Protein AF-A0A2N3AP38-F1 (afdb_monomer_lite)

Secondary structure (DSSP, 8-state):
--HHHHHTT-HHHHHHHHHHHHHHHHGGGSTTHHHHHHHHHHHHHHHHHHHHHHHHHHHHH-

Radius of gyration: 13.68 Å; chains: 1; bounding box: 33×18×36 Å

Sequence (62 aa):
MGLGQIYNGQIVKGVVFIILYGISVALMWVVIGFITTPILWIWGMVDANNSAKKINENMATE

pLDDT: mean 94.4, std 4.08, range [69.5, 97.19]

Structure (mmCIF, N/CA/C/O backbone):
data_AF-A0A2N3AP38-F1
#
_entry.id   AF-A0A2N3AP38-F1
#
loop_
_atom_site.group_PDB
_atom_site.id
_atom_site.type_symbol
_atom_site.label_atom_id
_atom_site.label_alt_id
_atom_site.label_comp_id
_atom_site.label_asym_id
_atom_site.label_entity_id
_atom_site.label_seq_id
_atom_site.pdbx_PDB_ins_code
_atom_site.Cartn_x
_atom_site.Cartn_y
_atom_site.Cartn_z
_atom_site.occupancy
_atom_site.B_iso_or_equiv
_atom_site.auth_seq_id
_atom_site.auth_comp_id
_atom_site.auth_asym_id
_atom_site.auth_atom_id
_atom_site.pdbx_PDB_model_num
ATOM 1 N N . MET A 1 1 ? 3.902 -4.678 3.465 1.00 80.00 1 MET A N 1
ATOM 2 C CA . MET A 1 1 ? 2.775 -3.718 3.391 1.00 80.00 1 MET A CA 1
ATOM 3 C C . MET A 1 1 ? 1.484 -4.412 3.765 1.00 80.00 1 MET A C 1
ATOM 5 O O . MET A 1 1 ? 1.440 -5.607 3.557 1.00 80.00 1 MET A O 1
ATOM 9 N N . 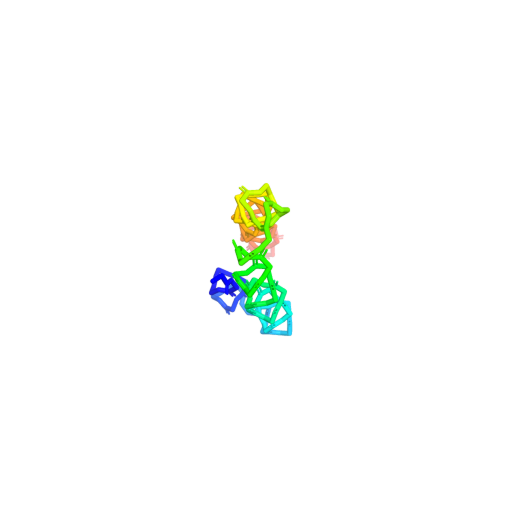GLY A 1 2 ? 0.487 -3.726 4.337 1.00 87.88 2 GLY A N 1
ATOM 10 C CA . GLY A 1 2 ? -0.824 -4.315 4.684 1.00 87.88 2 GLY A CA 1
ATOM 11 C C . GLY A 1 2 ? -1.017 -4.721 6.151 1.00 87.88 2 GLY A C 1
ATOM 12 O O . GLY A 1 2 ? -2.138 -4.983 6.575 1.00 87.88 2 GLY A O 1
ATOM 13 N N . LEU A 1 3 ? 0.052 -4.729 6.955 1.00 92.69 3 LEU A N 1
ATOM 14 C CA . LEU A 1 3 ? -0.027 -5.104 8.370 1.00 92.69 3 LEU A CA 1
ATOM 15 C C . LEU A 1 3 ? -0.861 -4.114 9.193 1.00 92.69 3 LEU A C 1
ATOM 17 O O . LEU A 1 3 ? -1.652 -4.548 10.016 1.00 92.69 3 LEU A O 1
ATOM 21 N N . GLY A 1 4 ? -0.738 -2.803 8.952 1.00 93.88 4 GLY A N 1
ATOM 22 C CA . GLY A 1 4 ? -1.519 -1.791 9.678 1.00 93.88 4 GLY A CA 1
ATOM 23 C C . GLY A 1 4 ? -3.028 -1.965 9.489 1.00 93.88 4 GLY A C 1
ATOM 24 O O . GLY A 1 4 ? -3.786 -1.920 10.451 1.00 93.88 4 GLY A O 1
ATOM 25 N N . GLN A 1 5 ? -3.462 -2.264 8.264 1.00 95.44 5 GLN A N 1
ATOM 26 C CA . GLN A 1 5 ? -4.849 -2.609 7.958 1.00 95.44 5 GLN A CA 1
ATOM 27 C C . GLN A 1 5 ? -5.287 -3.875 8.710 1.00 95.44 5 GLN A C 1
ATOM 29 O O . GLN A 1 5 ? -6.374 -3.890 9.277 1.00 95.44 5 GLN A O 1
ATOM 34 N N . ILE A 1 6 ? -4.437 -4.907 8.775 1.00 96.38 6 ILE A N 1
ATOM 35 C CA . ILE A 1 6 ? -4.713 -6.139 9.536 1.00 96.38 6 ILE A CA 1
ATOM 36 C C . ILE A 1 6 ? -4.857 -5.841 11.036 1.00 96.38 6 ILE A C 1
ATOM 38 O O . ILE A 1 6 ? -5.806 -6.323 11.649 1.00 96.38 6 ILE A O 1
ATOM 42 N N . TYR A 1 7 ? -3.981 -5.011 11.611 1.00 94.75 7 TYR A N 1
ATOM 43 C CA . TYR A 1 7 ? -4.063 -4.588 13.017 1.00 94.75 7 TYR A CA 1
ATOM 44 C C . TYR A 1 7 ? -5.339 -3.801 13.323 1.00 94.75 7 TYR A C 1
ATOM 46 O O . TYR A 1 7 ? -5.928 -3.977 14.383 1.00 94.75 7 TYR A O 1
ATOM 54 N N . ASN A 1 8 ? -5.813 -3.003 12.369 1.00 95.62 8 ASN A N 1
ATOM 55 C CA . ASN A 1 8 ? -7.090 -2.296 12.462 1.00 95.62 8 ASN A CA 1
ATOM 56 C C . ASN A 1 8 ? -8.316 -3.214 12.250 1.00 95.62 8 ASN A C 1
ATOM 58 O O . ASN A 1 8 ? -9.428 -2.716 12.087 1.00 95.62 8 ASN A O 1
ATOM 62 N N . GLY A 1 9 ? -8.139 -4.537 12.150 1.00 94.69 9 GLY A N 1
ATOM 63 C CA . GLY A 1 9 ? -9.214 -5.498 11.869 1.00 94.69 9 GLY A CA 1
ATOM 64 C C . GLY A 1 9 ? -9.654 -5.555 10.398 1.00 94.69 9 GLY A C 1
ATOM 65 O O . GLY A 1 9 ? -10.543 -6.324 10.037 1.00 94.69 9 GLY A O 1
ATOM 66 N N . GLN A 1 10 ? -9.021 -4.790 9.505 1.00 95.88 10 GLN A N 1
ATOM 67 C CA . GLN A 1 10 ? -9.331 -4.734 8.073 1.00 95.88 10 GLN A CA 1
ATOM 68 C C . GLN A 1 10 ? -8.541 -5.796 7.286 1.00 95.88 10 GLN A C 1
ATOM 70 O O . GLN A 1 10 ? -7.734 -5.479 6.408 1.00 95.88 10 GLN A O 1
ATOM 75 N N . ILE A 1 11 ? -8.791 -7.077 7.579 1.00 95.00 11 ILE A N 1
ATOM 76 C CA . ILE A 1 11 ? -8.025 -8.216 7.035 1.00 95.00 11 ILE A CA 1
ATOM 77 C C . ILE A 1 11 ? -8.005 -8.229 5.502 1.00 95.00 11 ILE A C 1
ATOM 79 O O . ILE A 1 11 ? -6.938 -8.310 4.896 1.00 95.00 11 ILE A O 1
ATOM 83 N N . VAL A 1 12 ? -9.173 -8.088 4.865 1.00 95.94 12 VAL A N 1
ATOM 84 C CA . VAL A 1 12 ? -9.294 -8.119 3.397 1.00 95.94 12 VAL A CA 1
ATOM 85 C C . VAL A 1 12 ? -8.472 -7.002 2.753 1.00 95.94 12 VAL A C 1
ATOM 87 O O . VAL A 1 12 ? -7.709 -7.257 1.823 1.00 95.94 12 VAL A O 1
ATOM 90 N N . LYS A 1 13 ? -8.560 -5.773 3.282 1.00 94.19 13 LYS A N 1
ATOM 91 C CA . LYS A 1 13 ? -7.742 -4.651 2.795 1.00 94.19 13 LYS A CA 1
ATOM 92 C C . LYS A 1 13 ? -6.253 -4.926 2.976 1.00 94.19 13 LYS A C 1
ATOM 94 O O . LYS A 1 13 ? -5.471 -4.665 2.067 1.00 94.19 13 LYS A O 1
ATOM 99 N N . GLY A 1 14 ? -5.866 -5.480 4.121 1.00 95.88 14 GLY A N 1
ATOM 100 C CA . GLY A 1 14 ? -4.484 -5.851 4.394 1.00 95.88 14 GLY A CA 1
ATOM 101 C C . GLY A 1 14 ? -3.916 -6.842 3.383 1.00 95.88 14 GLY A C 1
ATOM 102 O O . GLY A 1 14 ? -2.836 -6.610 2.842 1.00 95.88 14 GLY A O 1
ATOM 103 N N . VAL A 1 15 ? -4.669 -7.896 3.057 1.00 97.00 15 VAL A N 1
ATOM 104 C CA . VAL A 1 15 ? -4.278 -8.886 2.038 1.00 97.00 15 VAL A CA 1
ATOM 105 C C . VAL A 1 15 ? -4.144 -8.242 0.656 1.00 97.00 15 VAL A C 1
ATOM 107 O O . VAL A 1 15 ? -3.155 -8.483 -0.034 1.00 97.00 15 VAL A O 1
ATOM 110 N N . VAL A 1 16 ? -5.074 -7.363 0.270 1.00 96.25 16 VAL A N 1
ATOM 111 C CA . VAL A 1 16 ? -4.987 -6.617 -0.998 1.00 96.25 16 VAL A CA 1
ATOM 112 C C . VAL A 1 16 ? -3.710 -5.772 -1.060 1.00 96.25 16 VAL A C 1
ATOM 114 O O . VAL A 1 16 ? -3.000 -5.810 -2.064 1.00 96.25 16 VAL A O 1
ATOM 117 N N . PHE A 1 17 ? -3.357 -5.067 0.020 1.00 95.56 17 PHE A N 1
ATOM 118 C CA . PHE A 1 17 ? -2.113 -4.293 0.089 1.00 95.56 17 PHE A CA 1
ATOM 119 C C . PHE A 1 17 ? -0.854 -5.166 0.019 1.00 95.56 17 PHE A C 1
ATOM 121 O O . PHE A 1 17 ? 0.134 -4.748 -0.586 1.00 95.56 17 PHE A O 1
ATOM 128 N N . ILE A 1 18 ? -0.866 -6.370 0.604 1.00 95.88 18 ILE A N 1
ATOM 129 C CA . ILE A 1 18 ? 0.245 -7.330 0.488 1.00 95.88 18 ILE A CA 1
ATOM 130 C C . ILE A 1 18 ? 0.433 -7.743 -0.976 1.00 95.88 18 ILE A C 1
ATOM 132 O O . ILE A 1 18 ? 1.553 -7.686 -1.483 1.00 95.88 18 ILE A O 1
ATOM 136 N N . ILE A 1 19 ? -0.653 -8.110 -1.664 1.00 96.88 19 ILE A N 1
ATOM 137 C CA . ILE A 1 19 ? -0.614 -8.556 -3.064 1.00 96.88 19 ILE A CA 1
ATOM 138 C 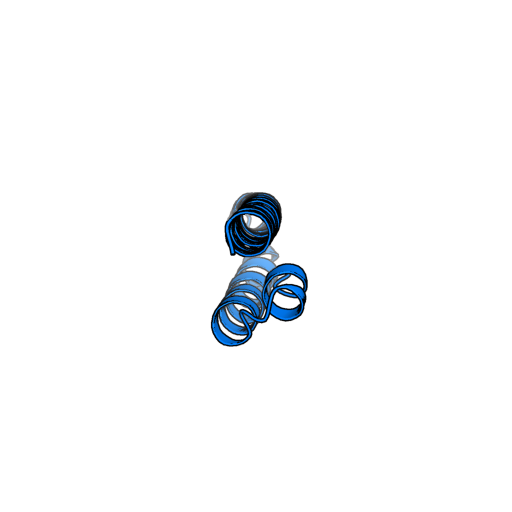C . ILE A 1 19 ? -0.143 -7.422 -3.983 1.00 96.88 19 ILE A C 1
ATOM 140 O O . ILE A 1 19 ? 0.793 -7.614 -4.757 1.00 96.88 19 ILE A O 1
ATOM 144 N N . LEU A 1 20 ? -0.730 -6.225 -3.865 1.00 95.31 20 LEU A N 1
ATOM 145 C CA . LEU A 1 20 ? -0.341 -5.057 -4.667 1.00 95.31 20 LEU A CA 1
ATOM 146 C C . LEU A 1 20 ? 1.125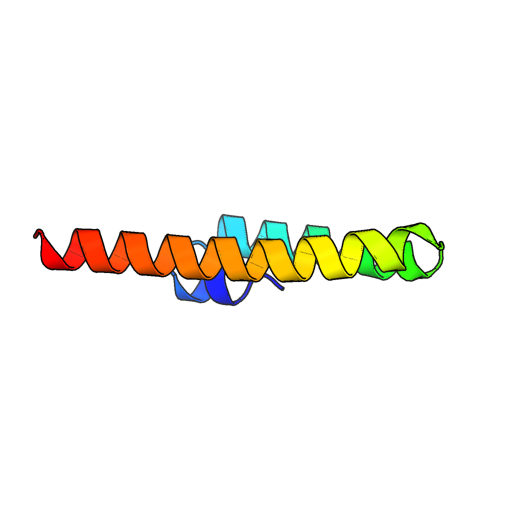 -4.678 -4.457 1.00 95.31 20 LEU A C 1
ATOM 148 O O . LEU A 1 20 ? 1.835 -4.374 -5.415 1.00 95.31 20 LEU A O 1
ATOM 152 N N . TYR A 1 21 ? 1.598 -4.727 -3.213 1.00 94.94 21 TYR A N 1
ATOM 153 C CA . TYR A 1 21 ? 2.997 -4.454 -2.917 1.00 94.94 21 TYR A CA 1
ATOM 154 C C . TYR A 1 21 ? 3.922 -5.535 -3.482 1.00 94.94 21 TYR A C 1
ATOM 156 O O . TYR A 1 21 ? 4.963 -5.199 -4.036 1.00 94.94 21 TYR A O 1
ATOM 164 N N . GLY A 1 22 ? 3.533 -6.813 -3.417 1.00 95.38 22 GLY A N 1
ATOM 165 C CA . GLY A 1 22 ? 4.269 -7.908 -4.055 1.00 95.38 22 GLY A CA 1
ATOM 166 C C . GLY A 1 22 ? 4.413 -7.709 -5.567 1.00 95.38 22 GLY A C 1
ATOM 167 O O . GLY A 1 22 ? 5.514 -7.838 -6.100 1.00 95.38 22 GLY A O 1
ATOM 168 N N . ILE A 1 23 ? 3.334 -7.297 -6.242 1.00 96.06 23 ILE A N 1
ATOM 169 C CA . ILE A 1 23 ? 3.359 -6.941 -7.669 1.00 96.06 23 ILE A CA 1
ATOM 170 C C . ILE A 1 23 ? 4.283 -5.741 -7.915 1.00 96.06 23 ILE A C 1
ATOM 172 O O . ILE A 1 23 ? 5.110 -5.782 -8.820 1.00 96.06 23 ILE A O 1
ATOM 176 N N . SER A 1 24 ? 4.200 -4.685 -7.103 1.00 94.94 24 SER A N 1
ATOM 177 C CA . SER A 1 24 ? 5.045 -3.492 -7.268 1.00 94.94 24 SER A CA 1
ATOM 178 C C . SER A 1 24 ? 6.531 -3.773 -7.045 1.00 94.94 24 SER A C 1
ATOM 180 O O . SER A 1 24 ? 7.372 -3.230 -7.756 1.00 94.94 24 SER A O 1
ATOM 182 N N . VAL A 1 25 ? 6.866 -4.659 -6.104 1.00 94.69 25 VAL A N 1
ATOM 183 C CA . VAL A 1 25 ? 8.243 -5.124 -5.905 1.00 94.69 25 VAL A CA 1
ATOM 184 C C . VAL A 1 25 ? 8.708 -5.947 -7.104 1.00 94.69 25 VAL A C 1
ATOM 186 O O . VAL A 1 25 ? 9.826 -5.748 -7.568 1.00 94.69 25 VAL A O 1
ATOM 189 N N . ALA A 1 26 ? 7.862 -6.813 -7.670 1.00 95.25 26 ALA A N 1
ATOM 190 C CA . ALA A 1 26 ? 8.187 -7.508 -8.917 1.00 95.25 26 ALA A CA 1
ATOM 191 C C . ALA A 1 26 ? 8.397 -6.524 -10.086 1.00 95.25 26 ALA A C 1
ATOM 193 O O . ALA A 1 26 ? 9.271 -6.732 -10.924 1.00 95.25 26 ALA A O 1
ATOM 194 N N . LEU A 1 27 ? 7.668 -5.405 -10.108 1.00 95.19 27 LEU A N 1
ATOM 195 C CA . LEU A 1 27 ? 7.868 -4.336 -11.083 1.00 95.19 27 LEU A CA 1
ATOM 196 C C . LEU A 1 27 ? 9.181 -3.566 -10.892 1.00 95.19 27 LEU A C 1
ATOM 198 O O . LEU A 1 27 ? 9.530 -2.832 -11.805 1.00 95.19 27 LEU A O 1
ATOM 202 N N . MET A 1 28 ? 9.931 -3.730 -9.790 1.00 93.06 28 MET A N 1
ATOM 203 C CA . MET A 1 28 ? 11.254 -3.094 -9.595 1.00 93.06 28 MET A CA 1
ATOM 204 C C . MET A 1 28 ? 12.307 -3.581 -10.596 1.00 93.06 28 MET A C 1
ATOM 206 O O . MET A 1 28 ? 13.283 -2.879 -10.840 1.00 93.06 28 MET A O 1
ATOM 210 N N . TRP A 1 29 ? 12.106 -4.753 -11.211 1.00 92.50 29 TRP A N 1
ATOM 211 C CA . TRP A 1 29 ? 12.920 -5.211 -12.346 1.00 92.50 29 TRP A CA 1
ATOM 212 C C . TRP A 1 29 ? 12.758 -4.319 -13.587 1.00 92.50 29 TRP A C 1
ATOM 214 O O . TRP A 1 29 ? 13.550 -4.395 -14.523 1.00 92.50 29 TRP A O 1
ATOM 224 N N . VAL A 1 30 ? 11.749 -3.449 -13.577 1.00 93.62 30 VAL A N 1
ATOM 225 C CA . VAL A 1 30 ? 11.515 -2.384 -14.545 1.00 93.62 30 VAL A CA 1
ATOM 226 C C . VAL A 1 30 ? 11.599 -1.042 -13.802 1.00 93.62 30 VAL A C 1
ATOM 228 O O . VAL A 1 30 ? 11.257 -0.931 -12.627 1.00 93.62 30 VAL A O 1
ATOM 231 N N . VAL A 1 31 ? 12.028 0.030 -14.473 1.00 91.19 31 VAL A N 1
ATOM 232 C CA . VAL A 1 31 ? 12.190 1.363 -13.846 1.00 91.19 31 VAL A CA 1
ATOM 233 C C . VAL A 1 31 ? 10.904 1.855 -13.156 1.00 91.19 31 VAL A C 1
ATOM 235 O O . VAL A 1 31 ? 10.966 2.573 -12.161 1.00 91.19 31 VAL A O 1
ATOM 238 N N . ILE A 1 32 ? 9.730 1.419 -13.623 1.00 94.38 32 ILE A N 1
ATOM 239 C CA . ILE A 1 32 ? 8.434 1.805 -13.054 1.00 94.38 32 ILE A CA 1
ATOM 240 C C . ILE A 1 32 ? 8.258 1.388 -11.586 1.00 94.38 32 ILE A C 1
ATOM 242 O O . ILE A 1 32 ? 7.671 2.149 -10.815 1.00 94.38 32 ILE A O 1
ATOM 246 N N . GLY A 1 33 ? 8.815 0.244 -11.168 1.00 93.12 33 GLY A N 1
ATOM 247 C CA . GLY A 1 33 ? 8.692 -0.231 -9.790 1.00 93.12 33 GLY A CA 1
ATOM 248 C C . GLY A 1 33 ? 9.306 0.725 -8.773 1.00 93.12 33 GLY A C 1
ATOM 249 O O . GLY A 1 33 ? 8.776 0.868 -7.670 1.00 93.12 33 GLY A O 1
ATOM 250 N N . PHE A 1 34 ? 10.368 1.445 -9.155 1.00 94.81 34 PHE A N 1
ATOM 251 C CA . PHE A 1 34 ? 11.035 2.420 -8.286 1.00 94.81 34 PHE A CA 1
ATOM 252 C C . PHE A 1 34 ? 10.145 3.611 -7.936 1.00 94.81 34 PHE A C 1
ATOM 254 O O . PHE A 1 34 ? 10.375 4.258 -6.920 1.00 94.81 34 PHE A O 1
ATOM 261 N N . ILE A 1 35 ? 9.125 3.889 -8.749 1.00 95.69 35 ILE A N 1
ATOM 262 C CA . ILE A 1 35 ? 8.161 4.965 -8.512 1.00 95.69 35 ILE A CA 1
ATOM 263 C C . ILE A 1 35 ? 6.903 4.402 -7.845 1.00 95.69 35 ILE A C 1
ATOM 265 O O . ILE A 1 35 ? 6.430 4.947 -6.849 1.00 95.69 35 ILE A O 1
ATOM 269 N N . THR A 1 36 ? 6.364 3.283 -8.337 1.00 95.00 36 THR A N 1
ATOM 270 C CA . THR A 1 36 ? 5.114 2.718 -7.802 1.00 95.00 36 THR A CA 1
ATOM 271 C C . THR A 1 36 ? 5.272 2.182 -6.382 1.00 95.00 36 THR A C 1
ATOM 273 O O . THR A 1 36 ? 4.364 2.335 -5.566 1.00 95.00 36 THR A O 1
ATOM 276 N N . THR A 1 37 ? 6.430 1.607 -6.049 1.00 94.94 37 THR A N 1
ATOM 277 C CA . THR A 1 37 ? 6.687 1.016 -4.727 1.00 94.94 37 THR A CA 1
ATOM 278 C C . THR A 1 37 ? 6.678 2.054 -3.600 1.00 94.94 37 THR A C 1
ATOM 280 O O . THR A 1 37 ? 5.932 1.844 -2.639 1.00 94.94 37 THR A O 1
ATOM 283 N N . PRO A 1 38 ? 7.409 3.188 -3.675 1.00 95.75 38 PRO A N 1
ATOM 284 C CA . PRO A 1 38 ? 7.316 4.226 -2.649 1.00 95.75 38 PRO A CA 1
ATOM 285 C C . PRO A 1 38 ? 5.932 4.885 -2.593 1.00 95.75 38 PRO A C 1
ATOM 287 O O . PRO A 1 38 ? 5.458 5.180 -1.498 1.00 95.75 38 PRO A O 1
ATOM 290 N N . ILE A 1 39 ? 5.238 5.056 -3.724 1.00 96.50 39 ILE A N 1
ATOM 291 C CA . ILE A 1 39 ? 3.865 5.593 -3.732 1.00 96.50 39 ILE A CA 1
ATOM 292 C C . ILE A 1 39 ? 2.917 4.674 -2.954 1.00 96.50 39 ILE A C 1
ATOM 294 O O . ILE A 1 39 ? 2.213 5.133 -2.053 1.00 96.50 39 ILE A O 1
ATOM 298 N N . LEU A 1 40 ? 2.922 3.372 -3.257 1.00 95.94 40 LEU A N 1
ATOM 299 C CA . LEU A 1 40 ? 2.105 2.386 -2.545 1.00 95.94 40 LEU A CA 1
ATOM 300 C C . LEU A 1 40 ? 2.488 2.287 -1.066 1.00 95.94 40 LEU A C 1
ATOM 302 O O . LEU A 1 40 ? 1.615 2.080 -0.223 1.00 95.94 40 LEU A O 1
ATOM 306 N N . TRP A 1 41 ? 3.772 2.461 -0.742 1.00 94.62 41 TRP A N 1
ATOM 3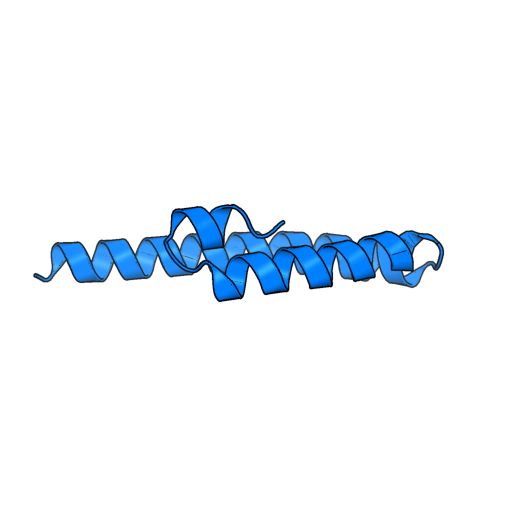07 C CA . TRP A 1 41 ? 4.265 2.468 0.634 1.00 94.62 41 TRP A CA 1
ATOM 308 C C . TRP A 1 41 ? 3.681 3.635 1.442 1.00 94.62 41 TRP A C 1
ATOM 310 O O . TRP A 1 41 ? 3.096 3.413 2.505 1.00 94.62 41 TRP A O 1
ATOM 320 N N . ILE A 1 42 ? 3.757 4.861 0.911 1.00 96.69 42 ILE A N 1
ATOM 321 C CA . ILE A 1 42 ? 3.192 6.059 1.551 1.00 96.69 42 ILE A CA 1
ATOM 322 C C . ILE A 1 42 ? 1.673 5.936 1.666 1.00 96.69 42 ILE A C 1
ATOM 324 O O . ILE A 1 42 ? 1.110 6.158 2.739 1.00 96.69 42 ILE A O 1
ATOM 328 N N . TRP A 1 43 ? 1.006 5.544 0.580 1.00 95.81 43 TRP A N 1
ATOM 329 C CA . TRP A 1 43 ? -0.446 5.416 0.568 1.00 95.81 43 TRP A CA 1
ATOM 330 C C . TRP A 1 43 ? -0.941 4.390 1.593 1.00 95.81 43 TRP A C 1
ATOM 3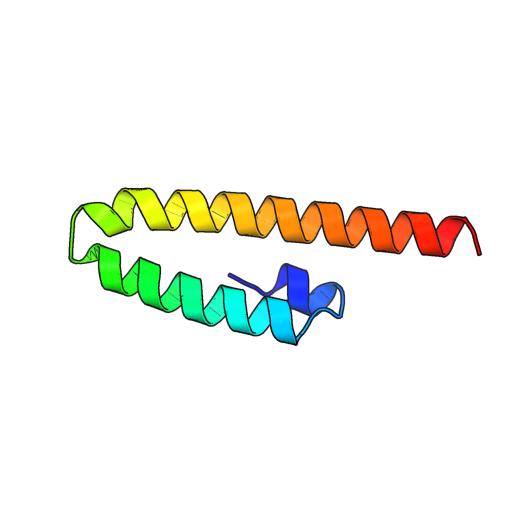32 O O . TRP A 1 43 ? -1.874 4.678 2.342 1.00 95.81 43 TRP A O 1
ATOM 342 N N . GLY A 1 44 ? -0.270 3.239 1.701 1.00 95.75 44 GLY A N 1
ATOM 343 C CA . GLY A 1 44 ? -0.603 2.210 2.685 1.00 95.75 44 GLY A CA 1
ATOM 344 C C . GLY A 1 44 ? -0.469 2.678 4.136 1.00 95.75 44 GLY A C 1
ATOM 345 O O . GLY A 1 44 ? -1.300 2.304 4.964 1.00 95.75 44 GLY A O 1
ATOM 346 N N . MET A 1 45 ? 0.525 3.519 4.452 1.00 96.25 45 MET A N 1
ATOM 347 C CA . MET A 1 45 ? 0.657 4.121 5.787 1.00 96.25 45 MET A CA 1
ATOM 348 C C . MET A 1 45 ? -0.457 5.128 6.076 1.00 96.25 45 MET A C 1
ATOM 350 O O . MET A 1 45 ? -1.045 5.094 7.157 1.00 96.25 45 MET A O 1
ATOM 354 N N . VAL A 1 46 ? -0.765 6.007 5.117 1.00 97.12 46 VAL A N 1
ATOM 355 C CA . VAL A 1 46 ? -1.830 7.011 5.262 1.00 97.12 46 VAL A CA 1
ATOM 356 C C . VAL A 1 46 ? -3.186 6.333 5.463 1.00 97.12 46 VAL A C 1
ATOM 358 O O . VAL A 1 46 ? -3.926 6.708 6.371 1.00 97.12 46 VAL A O 1
ATOM 361 N N . ASP A 1 47 ? -3.496 5.305 4.671 1.00 96.62 47 ASP A N 1
ATOM 362 C CA . ASP A 1 47 ? -4.740 4.536 4.789 1.00 96.62 47 ASP A CA 1
ATOM 363 C C . ASP A 1 47 ? -4.861 3.826 6.148 1.00 96.62 47 ASP A C 1
ATOM 365 O O . ASP A 1 47 ? -5.904 3.925 6.803 1.00 96.62 47 ASP A O 1
ATOM 369 N N . ALA A 1 48 ? -3.789 3.177 6.620 1.00 96.38 48 ALA A N 1
ATOM 370 C CA . ALA A 1 48 ? -3.779 2.523 7.927 1.00 96.38 48 ALA A CA 1
ATOM 371 C C . ALA A 1 48 ? -3.956 3.531 9.076 1.00 96.38 48 ALA A C 1
ATOM 373 O O . ALA A 1 48 ? -4.755 3.297 9.983 1.00 96.38 48 ALA A O 1
ATOM 374 N N . ASN A 1 49 ? -3.266 4.672 9.022 1.00 97.19 49 ASN A N 1
ATOM 375 C CA . ASN A 1 49 ? -3.371 5.719 10.037 1.00 97.19 49 ASN A CA 1
ATOM 376 C C . ASN A 1 49 ? -4.768 6.354 10.071 1.00 97.19 49 ASN A C 1
ATOM 378 O O . ASN A 1 49 ? -5.349 6.523 11.141 1.00 97.19 49 ASN A O 1
ATOM 382 N N . ASN A 1 50 ? -5.333 6.684 8.910 1.00 96.75 50 ASN A N 1
ATOM 383 C CA . ASN A 1 50 ? -6.665 7.282 8.836 1.00 96.75 50 ASN A CA 1
ATOM 384 C C . ASN A 1 50 ? -7.752 6.290 9.265 1.00 96.75 50 ASN A C 1
ATOM 386 O O . ASN A 1 50 ? -8.692 6.672 9.956 1.00 96.75 50 ASN A O 1
ATOM 390 N N . SER A 1 51 ? -7.603 5.011 8.909 1.00 96.31 51 SER A N 1
ATOM 391 C CA . SER A 1 51 ? -8.503 3.955 9.378 1.00 96.31 51 SER A CA 1
ATOM 392 C C . SER A 1 51 ? -8.454 3.800 10.897 1.00 96.31 51 SER A C 1
ATOM 394 O O . SER A 1 51 ? -9.507 3.723 11.522 1.00 96.31 51 SER A O 1
ATOM 396 N N . ALA A 1 52 ? -7.258 3.809 11.494 1.00 96.62 52 ALA A N 1
ATOM 397 C CA . ALA A 1 52 ? -7.095 3.736 12.945 1.00 96.62 52 ALA A CA 1
ATOM 398 C C . ALA A 1 52 ? -7.731 4.943 13.650 1.00 96.62 52 ALA A C 1
ATOM 400 O O . ALA A 1 52 ? -8.476 4.769 14.609 1.00 96.62 52 ALA A O 1
ATOM 401 N N . LYS A 1 53 ? -7.503 6.163 13.137 1.00 96.94 53 LYS A N 1
ATOM 402 C CA . LYS A 1 53 ? -8.144 7.381 13.659 1.00 96.94 53 LYS A CA 1
ATOM 403 C C . LYS A 1 53 ? -9.662 7.265 13.653 1.00 96.94 53 LYS A C 1
ATOM 405 O O . LYS A 1 53 ? -10.270 7.454 14.696 1.00 96.94 53 LYS A O 1
ATOM 410 N N . LYS A 1 54 ? -10.245 6.848 12.529 1.00 95.62 54 LYS A N 1
ATOM 411 C CA . LYS A 1 54 ? -11.695 6.688 12.404 1.00 95.62 54 LYS A CA 1
ATOM 412 C C . LYS A 1 54 ? -12.262 5.653 13.378 1.00 95.62 54 LYS A C 1
ATOM 414 O O . LYS A 1 54 ? -13.329 5.865 13.940 1.00 95.62 54 LYS A O 1
ATOM 419 N N . ILE A 1 55 ? -11.561 4.536 13.578 1.00 95.31 55 ILE A N 1
ATOM 420 C CA . ILE A 1 55 ? -11.956 3.517 14.562 1.00 95.31 55 ILE A CA 1
ATOM 421 C C . ILE A 1 55 ? -11.932 4.111 15.976 1.00 95.31 55 ILE A C 1
ATOM 423 O O . ILE A 1 55 ? -12.892 3.941 16.720 1.00 95.31 55 ILE A O 1
ATOM 427 N N . ASN A 1 56 ? -10.886 4.862 16.322 1.00 95.44 56 ASN A N 1
ATOM 428 C CA . ASN A 1 56 ? -10.769 5.517 17.626 1.00 95.44 56 ASN A CA 1
ATOM 429 C C . ASN A 1 56 ? -11.831 6.600 17.847 1.00 95.44 56 ASN A C 1
ATOM 431 O O . ASN A 1 56 ? -12.367 6.702 18.944 1.00 95.44 56 ASN A O 1
ATOM 435 N N . GLU A 1 57 ? -12.141 7.395 16.822 1.00 96.62 57 GLU A N 1
ATOM 436 C CA . GLU A 1 57 ? -13.202 8.405 16.874 1.00 96.62 57 GLU A CA 1
ATOM 437 C C . GLU A 1 57 ? -14.564 7.756 17.129 1.00 96.62 57 GLU A C 1
ATOM 439 O O . GLU A 1 57 ? -15.283 8.207 18.014 1.00 96.62 57 GLU A O 1
ATOM 444 N N . ASN A 1 58 ? -14.881 6.661 16.430 1.00 94.00 58 ASN A N 1
ATOM 445 C CA . ASN A 1 58 ? -16.124 5.924 16.656 1.00 94.00 58 ASN A CA 1
ATOM 446 C C . ASN A 1 58 ? -1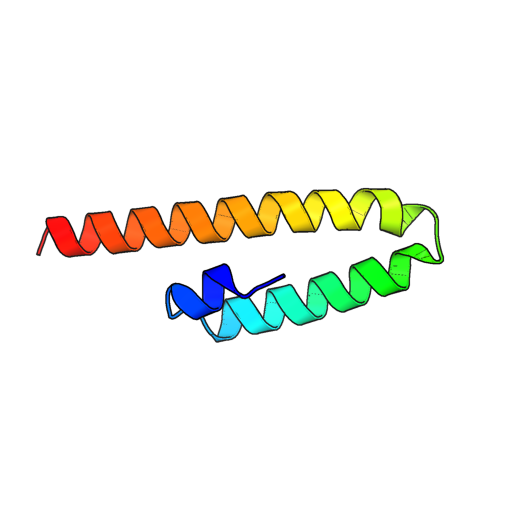6.208 5.382 18.093 1.00 94.00 58 ASN A C 1
ATOM 448 O O . ASN A 1 58 ? -17.207 5.621 18.763 1.00 94.00 58 ASN A O 1
ATOM 452 N N . MET A 1 59 ? -15.136 4.751 18.593 1.00 92.44 59 MET A N 1
ATOM 453 C CA . MET A 1 59 ? -15.090 4.223 19.965 1.00 92.44 59 MET A CA 1
ATOM 454 C C . MET A 1 59 ? -15.224 5.309 21.042 1.00 92.44 59 MET A C 1
ATOM 456 O O . MET A 1 59 ? -15.621 5.006 22.159 1.00 92.44 59 MET A O 1
ATOM 460 N N . ALA A 1 60 ? -14.853 6.557 20.745 1.00 92.38 60 ALA A N 1
ATOM 461 C CA . ALA A 1 60 ? -14.978 7.672 21.684 1.00 92.38 60 ALA A CA 1
ATOM 462 C C . ALA A 1 60 ? -16.384 8.298 21.701 1.00 92.38 60 ALA A C 1
ATOM 464 O O . ALA A 1 60 ? -16.705 9.043 22.626 1.00 92.38 60 ALA A O 1
ATOM 465 N N . THR A 1 61 ? -17.188 8.055 20.662 1.00 90.44 61 THR A N 1
ATOM 466 C CA . THR A 1 61 ? -18.561 8.572 20.541 1.00 90.44 61 THR A CA 1
ATOM 467 C C . THR A 1 61 ? -19.636 7.602 21.032 1.00 90.44 61 THR A C 1
ATOM 469 O O . THR A 1 61 ? -20.784 8.021 21.181 1.00 90.44 61 THR A O 1
ATOM 472 N N . GLU A 1 62 ? -19.275 6.335 21.245 1.00 69.50 62 GLU A N 1
ATOM 473 C CA . GLU A 1 62 ? -20.113 5.282 21.844 1.00 69.50 62 GLU A CA 1
ATOM 474 C C . GLU A 1 62 ? -20.092 5.348 23.379 1.00 69.50 62 GLU A C 1
ATOM 476 O O . GLU A 1 62 ? -21.165 5.108 23.981 1.00 69.50 62 GLU A O 1
#

Foldseek 3Di:
DLVLCVVLVNNVSSVVLVVQLVVLVVCVVPVNSVVVNVVSVVVSVVVSVVSVVVVVVVVVVD